Protein AF-A0A929TPP1-F1 (afdb_monomer_lite)

Structure (mmCIF, N/CA/C/O backbone):
data_AF-A0A929TPP1-F1
#
_entry.id   AF-A0A929TPP1-F1
#
loop_
_atom_site.group_PDB
_atom_site.id
_atom_site.type_symbol
_atom_site.label_atom_id
_atom_site.label_alt_id
_atom_site.label_comp_id
_atom_site.label_asym_id
_atom_site.label_entity_id
_atom_site.label_seq_id
_atom_site.pdbx_PDB_ins_code
_atom_site.Cartn_x
_atom_site.Cartn_y
_atom_site.Cartn_z
_atom_site.occupancy
_atom_site.B_iso_or_equiv
_atom_site.auth_seq_id
_atom_site.auth_comp_id
_atom_site.auth_asym_id
_atom_site.auth_atom_id
_atom_site.pdbx_PDB_model_num
ATOM 1 N N . MET A 1 1 ? -5.448 -14.181 19.448 1.00 71.69 1 MET A N 1
ATOM 2 C CA . MET A 1 1 ? -4.730 -13.387 18.434 1.00 71.69 1 MET A CA 1
ATOM 3 C C . MET A 1 1 ? -5.228 -13.847 17.080 1.00 71.69 1 MET A C 1
ATOM 5 O O . MET A 1 1 ? -5.044 -15.015 16.760 1.00 71.69 1 MET A O 1
ATOM 9 N N . THR A 1 2 ? -5.938 -12.983 16.361 1.00 91.44 2 THR A N 1
ATOM 10 C CA . THR A 1 2 ? -6.508 -13.301 15.045 1.00 91.44 2 THR A CA 1
ATOM 11 C C . THR A 1 2 ? -5.604 -12.706 13.979 1.00 91.44 2 THR A C 1
ATOM 13 O O . THR A 1 2 ? -5.199 -11.555 14.098 1.00 91.44 2 THR A O 1
ATOM 16 N N . VAL A 1 3 ? -5.284 -13.487 12.951 1.00 95.38 3 VAL A N 1
ATOM 17 C CA . VAL A 1 3 ? -4.543 -13.014 11.780 1.00 95.38 3 VAL A CA 1
ATOM 18 C C . VAL A 1 3 ? -5.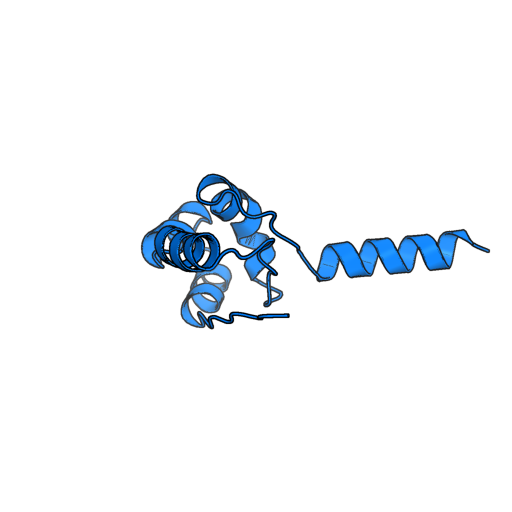418 -13.254 10.565 1.00 95.38 3 VAL A C 1
ATOM 20 O O . VAL A 1 3 ? -5.906 -14.363 10.357 1.00 95.38 3 VAL A O 1
ATOM 23 N N . LEU A 1 4 ? -5.619 -12.203 9.780 1.00 97.06 4 LEU A N 1
ATOM 24 C CA . LEU A 1 4 ? -6.330 -12.258 8.512 1.00 97.06 4 LEU A CA 1
ATOM 25 C C . LEU A 1 4 ? -5.316 -12.065 7.391 1.00 97.06 4 LEU A C 1
ATOM 27 O O . LEU A 1 4 ? -4.429 -11.220 7.495 1.00 97.06 4 LEU A O 1
ATOM 31 N N . GLY A 1 5 ? -5.439 -12.861 6.335 1.00 95.75 5 GLY A N 1
ATOM 32 C CA . GLY A 1 5 ? -4.541 -12.814 5.189 1.00 95.75 5 GLY A CA 1
ATOM 33 C C . GLY A 1 5 ? -5.318 -12.710 3.887 1.00 95.75 5 GLY A C 1
ATOM 34 O O . GLY A 1 5 ? -6.381 -13.311 3.741 1.00 95.75 5 GLY A O 1
ATOM 35 N N . ALA A 1 6 ? -4.761 -11.967 2.937 1.00 95.50 6 ALA A N 1
ATOM 36 C CA . ALA A 1 6 ? -5.223 -11.920 1.559 1.00 95.50 6 ALA A CA 1
ATOM 37 C C . ALA A 1 6 ? -4.015 -11.956 0.621 1.00 95.50 6 ALA A C 1
ATOM 39 O O . ALA A 1 6 ? -2.991 -11.328 0.891 1.00 95.50 6 ALA A O 1
ATOM 40 N N . GLY A 1 7 ? -4.137 -12.703 -0.475 1.00 94.81 7 GLY A N 1
ATOM 41 C CA . GLY A 1 7 ? -3.139 -12.761 -1.538 1.00 94.81 7 GLY A CA 1
ATOM 42 C C . GLY A 1 7 ? -3.652 -12.054 -2.786 1.00 94.81 7 GLY A C 1
ATOM 43 O O . GLY A 1 7 ? -4.798 -12.261 -3.179 1.00 94.81 7 GLY A O 1
ATOM 44 N N . ILE A 1 8 ? -2.807 -11.232 -3.413 1.00 92.62 8 ILE A N 1
ATOM 45 C CA . ILE A 1 8 ? -3.159 -10.471 -4.620 1.00 92.62 8 ILE A CA 1
ATOM 46 C C . ILE A 1 8 ? -1.993 -10.541 -5.602 1.00 92.62 8 ILE A C 1
ATOM 48 O O . ILE A 1 8 ? -1.210 -9.606 -5.741 1.00 92.62 8 ILE A O 1
ATOM 52 N N . PHE A 1 9 ? -1.859 -11.682 -6.278 1.00 94.25 9 PHE A N 1
ATOM 53 C CA . PHE A 1 9 ? -0.820 -11.863 -7.293 1.00 94.25 9 PHE A CA 1
ATOM 54 C C . PHE A 1 9 ? -0.874 -10.810 -8.418 1.00 94.25 9 PHE A C 1
ATOM 56 O O . PHE A 1 9 ? 0.185 -10.292 -8.767 1.00 94.25 9 PHE A O 1
ATOM 63 N N . PRO A 1 10 ? -2.055 -10.386 -8.922 1.00 95.31 10 PRO A N 1
ATOM 64 C CA . PRO A 1 10 ? -2.110 -9.334 -9.936 1.00 95.31 10 PRO A CA 1
ATOM 65 C C . PRO A 1 10 ? -1.435 -8.025 -9.506 1.00 95.31 10 PRO A C 1
ATOM 67 O O . PRO A 1 10 ? -0.874 -7.336 -10.351 1.00 95.31 10 PRO A O 1
ATOM 70 N N . ALA A 1 11 ? -1.445 -7.685 -8.210 1.00 95.88 11 ALA A N 1
ATOM 71 C CA . ALA A 1 11 ? -0.821 -6.455 -7.718 1.00 95.88 11 ALA A CA 1
ATOM 72 C C . ALA A 1 11 ? 0.695 -6.479 -7.920 1.00 95.88 11 ALA A C 1
ATOM 74 O O . ALA A 1 11 ? 1.285 -5.439 -8.182 1.00 95.88 11 ALA A O 1
ATOM 75 N N . VAL A 1 12 ? 1.314 -7.660 -7.836 1.00 96.94 12 VAL A N 1
ATOM 76 C CA . VAL A 1 12 ? 2.741 -7.839 -8.123 1.00 96.94 12 VAL A CA 1
ATOM 77 C C . VAL A 1 12 ? 3.017 -7.521 -9.590 1.00 96.94 12 VAL A C 1
ATOM 79 O O . VAL A 1 12 ? 3.852 -6.669 -9.869 1.00 96.94 12 VAL A O 1
ATOM 82 N N . GLN A 1 13 ? 2.243 -8.111 -10.507 1.00 97.62 13 GLN A N 1
ATOM 83 C CA . GLN A 1 13 ? 2.397 -7.853 -11.940 1.00 97.62 13 GLN A CA 1
ATOM 84 C C . GLN A 1 13 ? 2.189 -6.372 -12.278 1.00 97.62 13 GLN A C 1
ATOM 86 O O . GLN A 1 13 ? 2.966 -5.795 -13.023 1.00 97.62 13 GLN A O 1
ATOM 91 N N . ALA A 1 14 ? 1.186 -5.726 -11.679 1.00 97.94 14 ALA A N 1
ATOM 92 C CA . ALA A 1 14 ? 0.924 -4.310 -11.920 1.00 97.94 14 ALA A CA 1
ATOM 93 C C . ALA A 1 14 ? 2.085 -3.405 -11.463 1.00 97.94 14 ALA A C 1
ATOM 95 O O . ALA A 1 14 ? 2.381 -2.414 -12.129 1.00 97.94 14 ALA A O 1
ATOM 96 N N . VAL A 1 15 ? 2.759 -3.750 -10.358 1.00 98.12 15 VAL A N 1
ATOM 97 C CA . VAL A 1 15 ? 3.984 -3.054 -9.932 1.00 98.12 15 VAL A CA 1
ATOM 98 C C . VAL A 1 15 ? 5.109 -3.269 -10.947 1.00 98.12 15 VAL A C 1
ATOM 100 O O . VAL A 1 15 ? 5.772 -2.303 -11.321 1.00 98.12 15 VAL A O 1
ATOM 103 N N . GLU A 1 16 ? 5.318 -4.503 -11.411 1.00 98.12 16 GLU A N 1
ATOM 104 C CA . GLU A 1 16 ? 6.355 -4.833 -12.402 1.00 98.12 16 GLU A CA 1
ATOM 105 C C . GLU A 1 16 ? 6.115 -4.151 -13.759 1.00 98.12 16 GLU A C 1
ATOM 107 O O . GLU A 1 16 ? 7.063 -3.699 -14.401 1.00 98.12 16 GLU A O 1
ATOM 112 N N . ASP A 1 17 ? 4.851 -3.991 -14.150 1.00 98.06 17 ASP A N 1
ATOM 113 C CA . ASP A 1 17 ? 4.436 -3.301 -15.375 1.00 98.06 17 ASP A CA 1
ATOM 114 C C . ASP A 1 17 ? 4.506 -1.763 -15.247 1.00 98.06 17 ASP A C 1
ATOM 116 O O . ASP A 1 17 ? 4.228 -1.036 -16.204 1.00 98.06 17 ASP A O 1
ATOM 120 N N . GLY A 1 18 ? 4.873 -1.241 -14.070 1.00 98.00 18 GLY A N 1
ATOM 121 C CA . GLY A 1 18 ? 5.014 0.193 -13.817 1.00 98.00 18 GLY A CA 1
ATOM 122 C C . GLY A 1 18 ? 3.685 0.943 -13.690 1.00 98.00 18 GLY A C 1
ATOM 123 O O . GLY A 1 18 ? 3.643 2.154 -13.922 1.00 98.00 18 GLY A O 1
ATOM 124 N N . MET A 1 19 ? 2.597 0.251 -13.336 1.00 98.50 19 MET A N 1
ATOM 125 C CA . MET A 1 19 ? 1.292 0.876 -13.117 1.00 98.50 19 MET A CA 1
ATOM 126 C C . MET A 1 19 ? 1.362 1.891 -11.960 1.00 98.50 19 MET A C 1
ATOM 128 O O . MET A 1 19 ? 1.925 1.574 -10.910 1.00 98.50 19 MET A O 1
ATOM 132 N N . PRO A 1 20 ? 0.753 3.087 -12.087 1.00 98.56 20 PRO A N 1
ATOM 133 C CA . PRO A 1 20 ? 0.751 4.074 -11.012 1.00 98.56 20 PRO A CA 1
ATOM 134 C C . PRO A 1 20 ? 0.150 3.532 -9.697 1.00 98.56 20 PRO A C 1
ATOM 136 O O . PRO A 1 20 ? -0.875 2.844 -9.735 1.00 98.56 20 PRO A O 1
ATOM 139 N N . PRO A 1 21 ? 0.707 3.879 -8.517 1.00 98.38 21 PRO A N 1
ATOM 140 C CA . PRO A 1 21 ? 0.223 3.404 -7.217 1.00 98.38 21 PRO A CA 1
ATOM 141 C C . PRO A 1 21 ? -1.280 3.586 -6.980 1.00 98.38 21 PRO A C 1
ATOM 143 O O . PRO A 1 21 ? -1.961 2.669 -6.519 1.00 98.38 21 PRO A O 1
ATOM 146 N N . GLU A 1 22 ? -1.816 4.763 -7.304 1.00 98.31 22 GLU A N 1
ATOM 147 C CA . GLU A 1 22 ? -3.238 5.073 -7.170 1.00 98.31 22 GLU A CA 1
ATOM 148 C C . GLU A 1 22 ? -4.113 4.184 -8.067 1.00 98.31 22 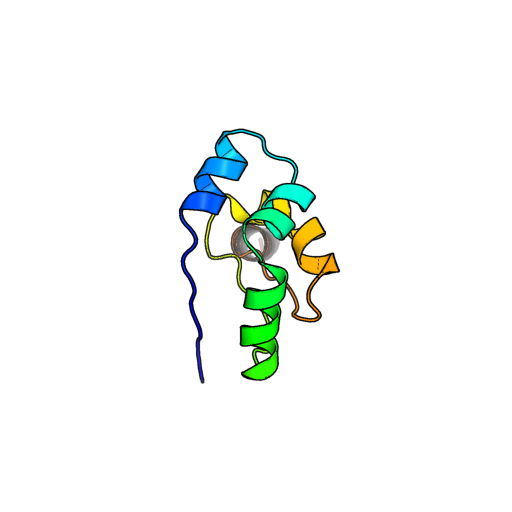GLU A C 1
ATOM 150 O O . GLU A 1 22 ? -5.212 3.792 -7.668 1.00 98.31 22 GLU A O 1
ATOM 155 N N . GLU A 1 23 ? -3.624 3.827 -9.257 1.00 98.31 23 GLU A N 1
ATOM 156 C CA . GLU A 1 23 ? -4.320 2.915 -10.163 1.00 98.31 23 GLU A CA 1
ATOM 157 C C . GLU A 1 23 ? -4.292 1.479 -9.647 1.00 98.31 23 GLU A C 1
ATOM 159 O O . GLU A 1 23 ? -5.320 0.814 -9.708 1.00 98.31 23 GLU A O 1
ATOM 164 N N . ILE A 1 24 ? -3.185 1.018 -9.056 1.00 98.25 24 ILE A N 1
ATOM 165 C CA . ILE A 1 24 ? -3.115 -0.307 -8.414 1.00 98.25 24 ILE A CA 1
ATOM 166 C C . ILE A 1 24 ? -4.155 -0.406 -7.290 1.00 98.25 24 ILE A C 1
ATOM 168 O O . ILE A 1 24 ? -4.947 -1.350 -7.251 1.00 98.25 24 ILE A O 1
ATOM 172 N N . VAL A 1 25 ? -4.199 0.597 -6.403 1.00 97.94 25 VAL A N 1
ATOM 173 C CA . VAL A 1 25 ? -5.154 0.651 -5.282 1.00 97.94 25 VAL A CA 1
ATOM 174 C C . VAL A 1 25 ? -6.599 0.615 -5.781 1.00 97.94 25 VAL A C 1
ATOM 176 O O . VAL A 1 25 ? -7.420 -0.135 -5.247 1.00 97.94 25 VAL A O 1
ATOM 179 N N . LYS A 1 26 ? -6.900 1.385 -6.831 1.00 97.56 26 LYS A N 1
ATOM 180 C CA . LYS A 1 26 ? -8.235 1.466 -7.428 1.00 97.56 26 LYS A CA 1
ATOM 181 C C . LYS A 1 26 ? -8.624 0.184 -8.169 1.00 97.56 26 LYS A C 1
ATOM 183 O O . LYS A 1 26 ? -9.667 -0.399 -7.877 1.00 97.56 26 LYS A O 1
ATOM 188 N N . ASN A 1 27 ? -7.800 -0.254 -9.119 1.00 96.88 27 ASN A N 1
ATOM 189 C CA . ASN A 1 27 ? -8.100 -1.355 -10.039 1.00 96.88 27 ASN A CA 1
ATOM 190 C C . ASN A 1 27 ? -8.225 -2.697 -9.311 1.00 96.88 27 ASN A C 1
ATOM 192 O O . ASN A 1 27 ? -8.942 -3.577 -9.778 1.00 96.88 27 ASN A O 1
ATOM 196 N N . MET A 1 28 ? -7.569 -2.843 -8.156 1.00 95.38 28 MET A N 1
ATOM 197 C CA . MET A 1 28 ? -7.639 -4.055 -7.331 1.00 95.38 28 MET A CA 1
ATOM 198 C C . MET A 1 28 ? -8.583 -3.930 -6.139 1.00 95.38 28 MET A C 1
ATOM 200 O O . MET A 1 28 ? -8.613 -4.817 -5.291 1.00 95.38 28 MET A O 1
ATOM 204 N N . SER A 1 29 ? -9.352 -2.837 -6.070 1.00 95.62 29 SER A N 1
ATOM 205 C CA . SER A 1 29 ? -10.319 -2.576 -4.997 1.00 95.62 29 SER A CA 1
ATOM 206 C C . SER A 1 29 ? -9.707 -2.727 -3.597 1.00 95.62 29 SER A C 1
ATOM 208 O O . SER A 1 29 ? -10.339 -3.256 -2.679 1.00 95.62 29 SER A O 1
ATOM 210 N N . LEU A 1 30 ? -8.465 -2.255 -3.420 1.00 96.69 30 LEU A N 1
ATOM 211 C CA . LEU A 1 30 ? -7.739 -2.427 -2.159 1.00 96.69 30 LEU A CA 1
ATOM 212 C C . LEU A 1 30 ? -8.413 -1.686 -1.000 1.00 96.69 30 LEU A C 1
ATOM 214 O O . LEU A 1 30 ? -8.315 -2.134 0.135 1.00 96.69 30 LEU A O 1
ATOM 218 N N . GLU A 1 31 ? -9.164 -0.617 -1.271 1.00 97.06 31 GLU A N 1
ATOM 219 C CA . GLU A 1 31 ? -10.001 0.058 -0.269 1.00 97.06 31 GLU A CA 1
ATOM 220 C C . GLU A 1 31 ? -11.054 -0.885 0.336 1.00 97.06 31 GLU A C 1
ATOM 222 O O . GLU A 1 31 ? -11.236 -0.923 1.554 1.00 97.06 31 GLU A O 1
ATOM 227 N N . SER A 1 32 ? -11.719 -1.700 -0.489 1.00 97.31 32 SER A N 1
ATOM 228 C CA . SER A 1 32 ? -12.703 -2.677 -0.009 1.00 97.31 32 SER A CA 1
ATOM 229 C C . SER A 1 32 ? -12.039 -3.782 0.809 1.00 97.31 32 SER A C 1
ATOM 231 O O . SER A 1 32 ? -12.586 -4.217 1.822 1.00 97.31 32 SER A O 1
ATOM 233 N N . LEU A 1 33 ? -10.836 -4.202 0.412 1.00 96.69 33 LEU A N 1
ATOM 234 C CA . LEU A 1 33 ? -10.058 -5.171 1.175 1.00 96.69 33 LEU A CA 1
ATOM 235 C C . LEU A 1 33 ? -9.601 -4.602 2.529 1.00 96.69 33 LEU A C 1
ATOM 237 O O . LEU A 1 33 ? -9.738 -5.267 3.554 1.00 96.69 33 LEU A O 1
ATOM 241 N N . CYS A 1 34 ? -9.114 -3.361 2.560 1.00 97.25 34 CYS A N 1
ATOM 242 C CA . CYS A 1 34 ? -8.790 -2.675 3.808 1.00 97.25 34 CYS A CA 1
ATOM 243 C C . CYS A 1 34 ? -10.024 -2.535 4.704 1.00 97.25 34 CYS A C 1
ATOM 245 O O . CYS A 1 34 ? -9.951 -2.841 5.891 1.00 97.25 34 CYS A O 1
ATOM 247 N N . SER A 1 35 ? -11.173 -2.169 4.130 1.00 97.75 35 SER A N 1
ATOM 248 C CA . SER A 1 35 ? -12.449 -2.085 4.850 1.00 97.75 35 SER A CA 1
ATOM 249 C C . SER A 1 35 ? -12.838 -3.423 5.487 1.00 97.75 35 SER A C 1
ATOM 251 O O . SER A 1 35 ? -13.302 -3.448 6.624 1.00 97.75 35 SER A O 1
ATOM 253 N N . PHE A 1 36 ? -12.609 -4.546 4.797 1.00 97.44 36 PHE A N 1
ATOM 254 C CA . PHE A 1 36 ? -12.816 -5.879 5.367 1.00 97.44 36 PHE A CA 1
ATOM 255 C C . PHE A 1 36 ? -11.936 -6.108 6.605 1.00 97.44 36 PHE A C 1
ATOM 257 O O . PHE A 1 36 ? -12.432 -6.575 7.631 1.00 97.44 36 PHE A O 1
ATOM 264 N N . PHE A 1 37 ? -10.651 -5.751 6.555 1.00 97.44 37 PHE A N 1
ATOM 265 C CA . PHE A 1 37 ? -9.766 -5.887 7.716 1.00 97.44 37 PHE A CA 1
ATOM 266 C C . PHE A 1 37 ? -10.166 -4.960 8.871 1.00 97.44 37 PHE A C 1
ATOM 268 O O . PHE A 1 37 ? -10.188 -5.396 10.022 1.00 97.44 37 PHE A O 1
ATOM 275 N N . GLU A 1 38 ? -10.551 -3.718 8.573 1.00 97.00 38 GLU A N 1
ATOM 276 C CA . GLU A 1 38 ? -11.043 -2.755 9.566 1.00 97.00 38 GLU A CA 1
ATOM 277 C C . GLU A 1 38 ? -12.303 -3.265 10.281 1.00 97.00 38 GLU A C 1
ATOM 279 O O . GLU A 1 38 ? -12.383 -3.223 11.509 1.00 97.00 38 GLU A O 1
ATOM 284 N N . GLN A 1 39 ? -13.270 -3.809 9.537 1.00 97.31 39 GLN A N 1
ATOM 285 C CA . GLN A 1 39 ? -14.506 -4.372 10.098 1.00 97.31 39 GLN A CA 1
ATOM 286 C C . GLN A 1 39 ? -14.252 -5.5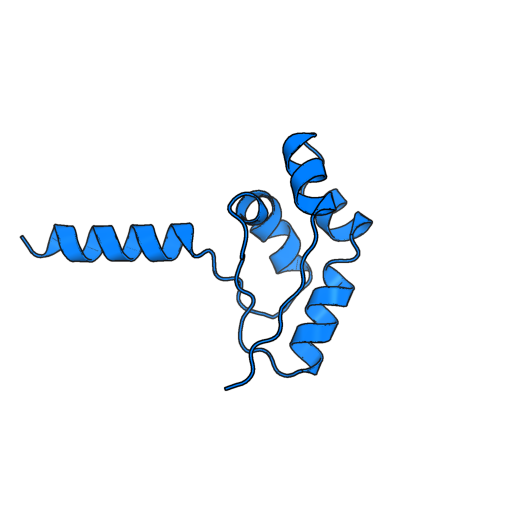82 10.999 1.00 97.31 39 GLN A C 1
ATOM 288 O O . GLN A 1 39 ? -14.990 -5.806 11.957 1.00 97.31 39 GLN A O 1
ATOM 293 N 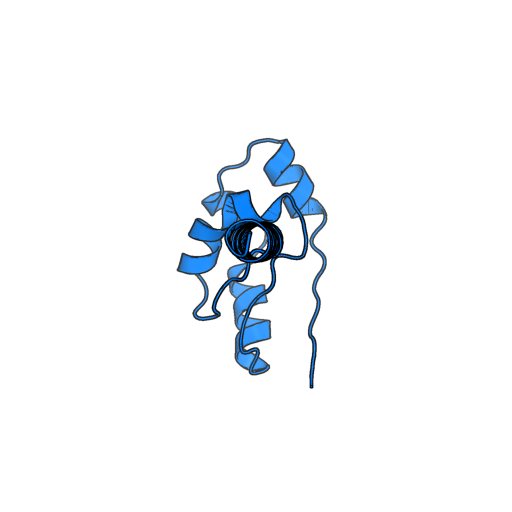N . ASN A 1 40 ? -13.186 -6.333 10.726 1.00 96.75 40 ASN A N 1
ATOM 294 C CA . ASN A 1 40 ? -12.743 -7.436 11.572 1.00 96.75 40 ASN A CA 1
ATOM 295 C C . ASN A 1 40 ? -11.784 -6.991 12.691 1.00 96.75 40 ASN A C 1
ATOM 297 O O . ASN A 1 40 ? -11.119 -7.833 13.293 1.00 96.75 40 ASN A O 1
ATOM 301 N N . GLN A 1 41 ? -11.728 -5.689 12.991 1.00 96.25 41 GLN A N 1
ATOM 302 C CA . GLN A 1 41 ? -10.965 -5.121 14.106 1.00 96.25 41 GLN A CA 1
ATOM 303 C C . GLN A 1 41 ? -9.452 -5.368 14.004 1.00 96.25 41 GLN A C 1
ATOM 305 O O . GLN A 1 41 ? -8.769 -5.476 15.022 1.00 96.25 41 GLN A O 1
ATOM 310 N N . ALA A 1 42 ? -8.911 -5.459 12.785 1.00 97.25 42 ALA A N 1
ATOM 311 C CA . ALA A 1 42 ? -7.466 -5.487 12.603 1.00 97.25 42 ALA A CA 1
ATOM 312 C C . ALA A 1 42 ? -6.835 -4.200 13.162 1.00 97.25 42 ALA A C 1
ATOM 314 O O . ALA A 1 42 ? -7.3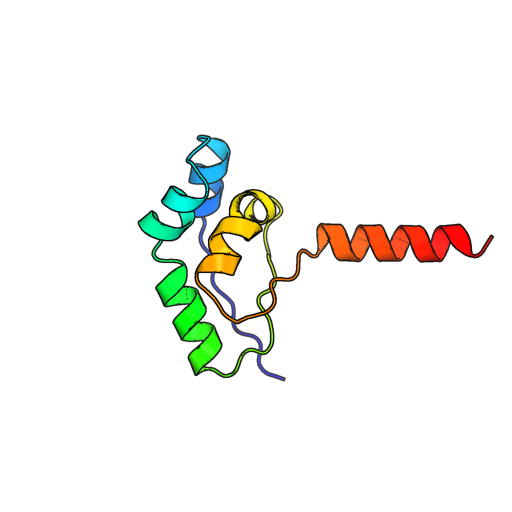50 -3.103 12.962 1.00 97.25 42 ALA A O 1
ATOM 315 N N . GLU A 1 43 ? -5.702 -4.329 13.850 1.00 97.19 43 GLU A N 1
ATOM 316 C CA . GLU A 1 43 ? -4.986 -3.185 14.437 1.00 97.19 43 GLU A CA 1
ATOM 317 C C . GLU A 1 43 ? -3.997 -2.552 13.445 1.00 97.19 43 GLU A C 1
ATOM 319 O O . GLU A 1 43 ? -3.652 -1.373 13.541 1.00 97.19 43 GLU A O 1
ATOM 324 N N . CYS A 1 44 ? -3.514 -3.342 12.485 1.00 97.06 44 CYS A N 1
ATOM 325 C CA . CYS A 1 44 ? -2.551 -2.919 11.478 1.00 97.06 44 CYS A CA 1
ATOM 326 C C . CYS A 1 44 ? -2.655 -3.773 10.211 1.00 97.06 44 CYS A C 1
ATOM 328 O O . CYS A 1 44 ? -3.216 -4.872 10.227 1.00 97.06 44 CYS A O 1
ATOM 330 N N . LEU A 1 45 ? -2.079 -3.264 9.123 1.00 97.62 45 LEU A N 1
ATOM 331 C CA . LEU A 1 45 ? -1.922 -3.981 7.865 1.00 97.62 45 LEU A CA 1
ATOM 332 C C . LEU A 1 45 ? -0.435 -4.229 7.606 1.00 97.62 45 LEU A C 1
ATOM 334 O O . LEU A 1 45 ? 0.346 -3.285 7.501 1.00 97.62 45 LEU A O 1
ATOM 338 N N . VAL A 1 46 ? -0.039 -5.493 7.474 1.00 97.75 46 VAL A N 1
ATOM 339 C CA . VAL A 1 46 ? 1.346 -5.867 7.160 1.00 97.75 46 VAL A CA 1
ATOM 340 C C . VAL A 1 46 ? 1.504 -6.049 5.654 1.00 97.75 46 VAL A C 1
ATOM 342 O O . VAL A 1 46 ? 0.775 -6.825 5.035 1.00 97.75 46 VAL A O 1
ATOM 345 N N . LEU A 1 47 ? 2.486 -5.370 5.061 1.00 97.56 47 LEU A N 1
ATOM 346 C CA . LEU A 1 47 ? 2.838 -5.542 3.654 1.00 97.56 47 LEU A CA 1
ATOM 347 C C . LEU A 1 47 ? 3.614 -6.851 3.463 1.00 97.56 47 LEU A C 1
ATOM 349 O O . LEU A 1 47 ? 4.832 -6.906 3.601 1.00 97.56 47 LEU A O 1
ATOM 353 N N . GLY A 1 48 ? 2.890 -7.928 3.157 1.00 96.19 48 GLY A N 1
ATOM 354 C CA . GLY A 1 48 ? 3.442 -9.285 3.049 1.00 96.19 48 GLY A CA 1
ATOM 355 C C . GLY A 1 48 ? 4.247 -9.593 1.777 1.00 96.19 48 GLY A C 1
ATOM 356 O O . GLY A 1 48 ? 4.613 -10.745 1.567 1.00 96.19 48 GLY A O 1
ATOM 357 N N . CYS A 1 49 ? 4.506 -8.610 0.913 1.00 96.50 49 CYS A N 1
ATOM 358 C CA . CYS A 1 49 ? 5.269 -8.778 -0.325 1.00 96.50 49 CYS A CA 1
ATOM 359 C C . CYS A 1 49 ? 6.246 -7.614 -0.494 1.00 96.50 49 CYS A C 1
ATOM 361 O O . CYS A 1 49 ? 5.885 -6.464 -0.253 1.00 96.50 49 CYS A O 1
ATOM 363 N N . THR A 1 50 ? 7.454 -7.901 -0.979 1.00 96.69 50 THR A N 1
ATOM 364 C CA . THR A 1 50 ? 8.506 -6.904 -1.234 1.00 96.69 50 THR A CA 1
ATOM 365 C C . THR A 1 50 ? 8.111 -5.833 -2.254 1.00 96.69 50 THR A C 1
ATOM 367 O O . THR A 1 50 ? 8.702 -4.760 -2.251 1.00 96.69 50 THR A O 1
ATOM 370 N N . HIS A 1 51 ? 7.110 -6.090 -3.101 1.00 97.88 51 HIS A N 1
ATOM 371 C CA . HIS A 1 51 ? 6.588 -5.118 -4.067 1.00 97.88 51 HIS A CA 1
ATOM 372 C C . HIS A 1 51 ? 5.616 -4.114 -3.442 1.00 97.88 51 HIS A C 1
ATOM 374 O O . HIS A 1 51 ? 5.481 -2.995 -3.925 1.00 97.88 51 HIS A O 1
ATOM 380 N N . PHE A 1 52 ? 4.924 -4.485 -2.365 1.00 97.69 52 PHE A N 1
ATOM 381 C CA . PHE A 1 52 ? 3.823 -3.682 -1.830 1.00 97.69 52 PHE A CA 1
ATOM 382 C C . PHE A 1 52 ? 4.231 -2.337 -1.203 1.00 97.69 52 PHE A C 1
ATOM 384 O O . PHE A 1 52 ? 3.411 -1.415 -1.255 1.00 97.69 52 PHE A O 1
ATOM 391 N N . PRO A 1 53 ? 5.467 -2.138 -0.691 1.00 97.81 53 PRO A N 1
ATOM 392 C CA . PRO A 1 53 ? 5.944 -0.808 -0.316 1.00 97.81 53 PRO A CA 1
ATOM 393 C C . PRO A 1 53 ? 5.803 0.240 -1.430 1.00 97.81 53 PRO A C 1
ATOM 395 O O . PRO A 1 53 ? 5.569 1.407 -1.125 1.00 97.81 53 PRO A O 1
ATOM 398 N N . TYR A 1 54 ? 5.847 -0.167 -2.707 1.00 98.25 54 TYR A N 1
ATOM 399 C CA . TYR A 1 54 ? 5.689 0.723 -3.864 1.00 98.25 54 TYR A CA 1
ATOM 400 C C . TYR A 1 54 ? 4.406 1.564 -3.814 1.00 98.25 54 TYR A C 1
ATOM 402 O O . TYR A 1 54 ? 4.430 2.758 -4.106 1.00 98.25 54 TYR A O 1
ATOM 410 N N . PHE A 1 55 ? 3.287 0.960 -3.408 1.00 97.88 55 PHE A N 1
ATOM 411 C CA . PHE A 1 55 ? 1.991 1.636 -3.345 1.00 97.88 55 PHE A CA 1
ATOM 412 C C . PHE A 1 55 ? 1.515 1.917 -1.915 1.00 97.88 55 PHE A C 1
ATOM 414 O O . PHE A 1 55 ? 0.371 2.327 -1.719 1.00 97.88 55 PHE A O 1
ATOM 421 N N . ALA A 1 56 ? 2.381 1.766 -0.907 1.00 97.75 56 ALA A N 1
ATOM 422 C CA . ALA A 1 56 ? 2.018 1.933 0.501 1.00 97.75 56 ALA A CA 1
ATOM 423 C C . ALA A 1 56 ? 1.443 3.324 0.813 1.00 97.75 56 ALA A C 1
ATOM 425 O O . ALA A 1 56 ? 0.445 3.434 1.521 1.00 97.75 56 ALA A O 1
ATOM 426 N N . THR A 1 57 ? 2.014 4.393 0.247 1.00 98.06 57 THR A N 1
ATOM 427 C CA . THR A 1 57 ? 1.500 5.760 0.440 1.00 98.06 57 THR A CA 1
ATOM 428 C C . THR A 1 57 ? 0.112 5.945 -0.166 1.00 98.06 57 THR A C 1
ATOM 430 O O . THR A 1 57 ? -0.725 6.608 0.439 1.00 98.06 57 THR A O 1
ATOM 433 N N . ALA A 1 58 ? -0.156 5.364 -1.339 1.00 98.31 58 ALA A N 1
ATOM 434 C CA . ALA A 1 58 ? -1.483 5.404 -1.948 1.00 98.31 58 ALA A CA 1
ATOM 435 C C . ALA A 1 58 ? -2.486 4.578 -1.129 1.00 98.31 58 ALA A C 1
ATOM 437 O O . ALA A 1 58 ? -3.594 5.041 -0.869 1.00 98.31 58 ALA A O 1
ATOM 438 N N . LEU A 1 59 ? -2.068 3.405 -0.645 1.00 98.00 59 LEU A N 1
ATOM 439 C CA . LEU A 1 59 ? -2.884 2.544 0.205 1.00 98.00 59 LEU A CA 1
ATOM 440 C C . LEU A 1 59 ? -3.236 3.222 1.536 1.00 98.00 59 LEU A C 1
ATOM 442 O O . LEU A 1 59 ? -4.384 3.166 1.961 1.00 98.00 59 LEU A O 1
ATOM 446 N N . GLN A 1 60 ? -2.293 3.936 2.160 1.00 98.19 60 GLN A N 1
ATOM 447 C CA . GLN A 1 60 ? -2.528 4.648 3.421 1.00 98.19 60 GLN A CA 1
ATOM 448 C C . GLN A 1 60 ? -3.607 5.736 3.298 1.00 98.19 60 GLN A C 1
ATOM 450 O O . GLN A 1 60 ? -4.252 6.058 4.291 1.00 98.19 60 GLN A O 1
ATOM 455 N N . LYS A 1 61 ? -3.833 6.293 2.098 1.00 98.19 61 LYS A N 1
ATOM 456 C CA . LYS A 1 61 ? -4.899 7.283 1.855 1.00 98.19 61 LYS A CA 1
ATOM 457 C C . LYS A 1 61 ? -6.303 6.669 1.937 1.00 98.19 61 LYS A C 1
ATOM 459 O O . LYS A 1 61 ? -7.256 7.412 2.149 1.00 98.19 61 LYS A O 1
ATOM 464 N N . VAL A 1 62 ? -6.433 5.349 1.761 1.00 97.44 62 VAL A N 1
ATOM 465 C CA . VAL A 1 62 ? -7.725 4.637 1.694 1.00 97.44 62 VAL A CA 1
ATOM 466 C C . VAL A 1 62 ? -7.983 3.714 2.891 1.00 97.44 62 VAL A C 1
ATOM 468 O O . VAL A 1 62 ? -8.949 2.960 2.891 1.00 97.44 62 VAL A O 1
ATOM 471 N N . THR A 1 63 ? -7.129 3.742 3.918 1.00 97.62 63 THR A N 1
ATOM 472 C CA . THR A 1 63 ? -7.333 2.975 5.155 1.00 97.62 63 THR A CA 1
ATOM 473 C C . THR A 1 63 ? -6.880 3.753 6.379 1.00 97.62 63 THR A C 1
ATOM 475 O O . THR A 1 63 ? -5.936 4.542 6.333 1.00 97.62 63 THR A O 1
ATOM 478 N N . LYS A 1 64 ? -7.547 3.499 7.505 1.00 96.50 64 LYS A N 1
ATOM 479 C CA . LYS A 1 64 ? -7.149 3.997 8.826 1.00 96.50 64 LYS A CA 1
ATOM 480 C C . LYS A 1 64 ? -6.152 3.069 9.516 1.00 96.50 64 LYS A C 1
ATOM 482 O O . LYS A 1 64 ? -5.564 3.458 10.524 1.00 96.50 64 LYS A O 1
ATOM 487 N N . LEU A 1 65 ? -5.972 1.852 9.000 1.00 97.88 65 LEU A N 1
ATOM 488 C CA . LEU A 1 65 ? -5.020 0.897 9.545 1.00 97.88 65 LEU A CA 1
ATOM 489 C C . LEU A 1 65 ? -3.601 1.428 9.375 1.00 97.88 65 LEU A C 1
ATOM 491 O O . LEU A 1 65 ? -3.222 1.936 8.316 1.00 97.88 65 LEU A O 1
ATOM 495 N N . LYS A 1 66 ? -2.795 1.274 10.427 1.00 97.62 66 LYS A N 1
ATOM 496 C CA . LYS A 1 66 ? -1.360 1.526 10.340 1.00 97.62 66 LYS A CA 1
ATOM 497 C C . LYS A 1 66 ? -0.751 0.498 9.391 1.00 97.62 66 LYS A C 1
ATOM 499 O O . LYS A 1 66 ? -0.818 -0.701 9.665 1.00 97.62 66 LYS A O 1
ATOM 504 N N . ILE A 1 67 ? -0.134 0.966 8.312 1.00 98.31 67 ILE A N 1
ATOM 505 C CA . ILE A 1 67 ? 0.622 0.103 7.406 1.00 98.31 67 ILE A CA 1
ATOM 506 C C . ILE A 1 67 ? 2.011 -0.157 7.997 1.00 98.31 67 ILE A C 1
ATOM 508 O O . ILE A 1 67 ? 2.696 0.765 8.443 1.00 98.31 67 ILE A O 1
ATOM 512 N N . ILE A 1 68 ? 2.419 -1.423 8.007 1.00 98.06 68 ILE A N 1
ATOM 513 C CA . ILE A 1 68 ? 3.735 -1.873 8.457 1.00 98.06 68 ILE A CA 1
ATOM 514 C C . ILE A 1 68 ? 4.468 -2.473 7.262 1.00 98.06 68 ILE A C 1
ATOM 516 O O . ILE A 1 68 ? 3.994 -3.440 6.664 1.00 98.06 68 ILE A O 1
ATOM 520 N N . ASP A 1 69 ? 5.636 -1.913 6.951 1.00 97.81 69 ASP A N 1
ATOM 521 C CA . ASP A 1 69 ? 6.595 -2.482 6.007 1.00 97.81 69 ASP A CA 1
ATOM 522 C C . ASP A 1 69 ? 7.639 -3.316 6.775 1.00 97.81 69 ASP A C 1
ATOM 524 O O . ASP A 1 69 ? 8.496 -2.747 7.465 1.00 97.81 69 ASP A O 1
ATOM 528 N N . PRO A 1 70 ? 7.607 -4.659 6.664 1.00 97.31 70 PRO A N 1
ATOM 529 C CA . PRO A 1 70 ? 8.577 -5.521 7.329 1.00 97.31 70 PRO A CA 1
ATOM 530 C C . PRO A 1 70 ? 10.029 -5.242 6.932 1.00 97.31 70 PRO A C 1
ATOM 532 O O . PRO A 1 70 ? 10.921 -5.420 7.762 1.00 97.31 70 PRO A O 1
ATOM 535 N N . ALA A 1 71 ? 10.291 -4.806 5.694 1.00 95.88 71 ALA A N 1
ATOM 536 C CA . ALA A 1 71 ? 11.651 -4.532 5.237 1.00 95.88 71 ALA A CA 1
ATOM 537 C C . ALA A 1 71 ? 12.246 -3.330 5.984 1.00 95.88 71 ALA A C 1
ATOM 539 O O . ALA A 1 71 ? 13.390 -3.383 6.446 1.00 95.88 71 ALA A O 1
ATOM 540 N N . TYR A 1 72 ? 11.447 -2.279 6.175 1.00 95.69 72 TYR A N 1
ATOM 541 C CA . TYR A 1 72 ? 11.848 -1.109 6.950 1.00 95.69 72 TYR A CA 1
ATOM 542 C C . TYR A 1 72 ? 12.056 -1.442 8.433 1.00 95.69 72 TYR A C 1
ATOM 544 O O . TYR A 1 72 ? 13.080 -1.070 9.008 1.00 95.69 72 TYR A O 1
ATOM 552 N N . GLU A 1 73 ? 11.139 -2.190 9.053 1.00 96.88 73 GLU A N 1
ATOM 553 C CA . GLU A 1 73 ? 11.275 -2.604 10.460 1.00 96.88 73 GLU A CA 1
ATOM 554 C C . GLU A 1 73 ? 12.520 -3.477 10.688 1.00 96.88 73 GLU A C 1
ATOM 556 O O . GLU A 1 73 ? 13.248 -3.300 11.672 1.00 96.88 73 GLU A O 1
ATOM 561 N N . MET A 1 74 ? 12.815 -4.380 9.747 1.00 96.25 74 MET A N 1
ATOM 562 C CA . MET A 1 74 ? 14.027 -5.198 9.770 1.00 96.25 74 MET A CA 1
ATOM 563 C C . MET A 1 74 ? 15.287 -4.333 9.673 1.00 96.25 74 MET A C 1
ATOM 565 O O . MET A 1 74 ? 16.194 -4.484 10.491 1.00 96.25 74 MET A O 1
ATOM 569 N N . TYR A 1 75 ? 15.321 -3.367 8.752 1.00 96.31 75 TYR A N 1
ATOM 570 C CA . TYR A 1 75 ? 16.427 -2.414 8.646 1.00 96.31 75 TYR A CA 1
ATOM 571 C C . TYR A 1 75 ? 16.652 -1.637 9.954 1.00 96.31 75 TYR A C 1
ATOM 573 O O . TYR A 1 75 ? 17.782 -1.560 10.444 1.00 96.31 75 TYR A O 1
ATOM 581 N N . GLN A 1 76 ? 15.588 -1.116 10.574 1.00 96.81 76 GLN A N 1
ATOM 582 C CA . GLN A 1 76 ? 15.692 -0.389 11.847 1.00 96.81 76 GLN A CA 1
ATOM 583 C C . GLN A 1 76 ? 16.177 -1.271 12.998 1.00 96.81 76 GLN A C 1
ATOM 585 O O . GLN A 1 76 ? 16.858 -0.797 13.911 1.00 96.81 76 GLN A O 1
ATOM 590 N N . ARG A 1 77 ? 15.831 -2.560 12.989 1.00 96.06 77 ARG A N 1
ATOM 591 C CA . ARG A 1 77 ? 16.364 -3.523 13.953 1.00 96.06 77 ARG A CA 1
ATOM 592 C C . ARG A 1 77 ? 17.867 -3.725 13.766 1.00 96.06 77 ARG A C 1
ATOM 594 O O . ARG A 1 77 ? 18.602 -3.542 14.731 1.00 96.06 77 ARG A O 1
ATOM 601 N N . CYS A 1 78 ? 18.321 -3.981 12.540 1.00 95.81 78 CYS A N 1
ATOM 602 C CA . CYS A 1 78 ? 19.746 -4.155 12.247 1.00 95.81 78 CYS A CA 1
ATOM 603 C C . CYS A 1 78 ? 20.570 -2.914 12.622 1.00 95.81 78 CYS A C 1
ATOM 605 O O . CYS A 1 78 ? 21.654 -3.036 13.183 1.00 95.81 78 CYS A O 1
ATOM 607 N N . LYS A 1 79 ? 20.053 -1.700 12.378 1.00 95.12 79 LYS A N 1
ATOM 608 C CA . LYS A 1 79 ? 20.736 -0.467 12.805 1.00 95.12 79 LYS A CA 1
ATOM 609 C C . LYS A 1 79 ? 20.933 -0.382 14.315 1.00 95.12 79 LYS A C 1
ATOM 611 O O . LYS A 1 79 ? 21.989 0.060 14.750 1.00 95.12 79 LYS A O 1
ATOM 616 N N . ARG A 1 80 ? 19.918 -0.746 15.105 1.00 94.19 80 ARG A N 1
ATOM 617 C CA . ARG A 1 80 ? 19.988 -0.694 16.575 1.00 94.19 80 ARG A CA 1
ATOM 618 C C . ARG A 1 80 ? 21.002 -1.694 17.118 1.00 94.19 80 ARG A C 1
ATOM 620 O O . ARG A 1 80 ? 21.783 -1.338 17.992 1.00 94.19 8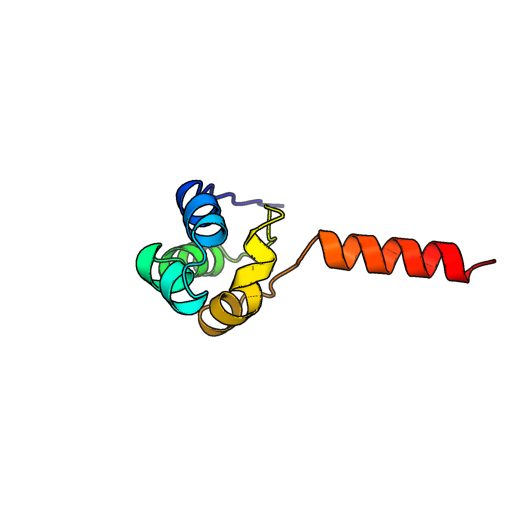0 ARG A O 1
ATOM 627 N N . GLU A 1 81 ? 21.012 -2.901 16.560 1.00 90.25 81 GLU A N 1
ATOM 628 C CA . GLU A 1 81 ? 21.982 -3.943 16.910 1.00 90.25 81 GLU A CA 1
ATOM 629 C C . GLU A 1 81 ? 23.419 -3.473 16.607 1.00 90.25 81 GLU A C 1
ATOM 631 O O . GLU A 1 81 ? 24.269 -3.536 17.485 1.00 90.25 81 GLU A O 1
ATOM 636 N N . ASN A 1 82 ? 23.654 -2.847 15.448 1.00 78.56 82 ASN A N 1
ATOM 637 C CA . ASN A 1 82 ? 24.972 -2.321 15.055 1.00 78.56 82 ASN A CA 1
ATOM 638 C C . ASN A 1 82 ? 25.383 -0.993 15.730 1.00 78.56 82 ASN A C 1
ATOM 640 O O . ASN A 1 82 ? 26.495 -0.528 15.513 1.00 78.56 82 ASN A O 1
ATOM 644 N N . SER A 1 83 ? 24.490 -0.330 16.477 1.00 71.50 83 SER A N 1
ATOM 645 C CA . SER A 1 83 ? 24.804 0.917 17.212 1.00 71.50 83 SER A CA 1
ATOM 646 C C . SER A 1 83 ? 25.131 0.662 18.689 1.00 71.50 83 SER A C 1
ATOM 648 O O . SER A 1 83 ? 25.261 1.610 19.459 1.00 71.50 83 SER A O 1
ATOM 650 N N . SER A 1 84 ? 25.170 -0.612 19.089 1.00 61.59 84 SER A N 1
ATOM 651 C CA . SER A 1 84 ? 25.453 -1.062 20.456 1.00 61.59 84 SER A CA 1
ATOM 652 C C . SER A 1 84 ? 26.921 -1.489 20.649 1.00 61.59 84 SER A C 1
ATOM 654 O O . SER A 1 84 ? 27.249 -1.974 21.731 1.00 61.59 84 SER A O 1
ATOM 656 N N . ASP A 1 85 ? 27.759 -1.298 19.620 1.00 52.69 85 ASP A N 1
ATOM 657 C CA . ASP A 1 85 ? 29.218 -1.503 19.600 1.00 52.69 85 ASP A CA 1
ATOM 658 C C . ASP A 1 85 ? 29.974 -0.164 19.665 1.00 52.69 85 ASP A C 1
ATOM 660 O O . ASP A 1 85 ? 29.591 0.777 18.925 1.00 52.69 85 ASP A O 1
#

pLDDT: mean 95.14, std 7.46, range [52.69, 98.56]

Secondary structure (DSSP, 8-state):
--------HHHHHHHHTT--HHHHHHHTTHHHHHHHHHHTT-SEEE--STTGGGGHHHHHTT-SSEEE-HHHHHHHHHHHHTT--

Foldseek 3Di:
DDDDDDDDPVLVVCLVVVPQLLCSCVVVVVLVVLVVCVVVVNQAAEPPDPSCVRNVVNSVVSHPHHYDYPVVVVVVVVVVVVVVD

Sequence (85 aa):
MTVLGAGIFPAVQAVEDGMPPEEIVKNMSLESLCSFFEQNQAECLVLGCTHFPYFATALQKVTKLKIIDPAYEMYQRCKRENSSD

Radius of gyration: 14.42 Å; chains: 1; bounding box: 44×21×36 Å